Protein AF-A0A9P5NF38-F1 (afdb_monomer)

Solvent-accessible surface area (backbone atoms only — not comparable to full-atom values): 7018 Å² total; per-residue (Å²): 135,82,82,83,76,76,82,77,78,81,75,83,71,75,85,85,84,78,58,80,65,42,51,43,27,39,38,47,48,78,41,92,97,75,44,80,45,61,32,31,30,34,29,42,62,97,55,54,60,62,72,36,47,80,42,46,68,84,76,67,73,61,93,63,58,60,80,44,48,52,56,36,56,52,49,34,51,75,73,70,48,54,79,85,73,54,81,38,71,48,68,38,71,64,30,43,74,46,65,56,84,59,87,79,65,68,84,78,79,121

Mean predicted aligned error: 8.95 Å

Secondary structure (DSSP, 8-state):
------------PPPPP--EEEEEEEEEEEETTTEEEEEEEEEETTS-GGG-EEEEGGGTT-S-THHHHHHHHHHHHHTT--TTT--SEEE-HHHHHTT--STT-GGG--

Organism: Gymnopilus junonius (NCBI:txid109634)

Sequence (110 aa):
MPPSKKKSQVVEEPPEMFVVEAFVGRYKKFVGGQGLTEEYLVKWHGYDYNEATWEPLESMGLVDPGTLLEPFESEAKAQGINLKDAKELILFKEAVDAGWRGYRDFSKRG

InterPro domains:
  IPR000953 Chromo/chromo shadow domain [PS50013] (18-84)
  IPR016197 Chromo-like domain superfamily [SSF54160] (5-61)
  IPR023779 Chromo domain, conserved sit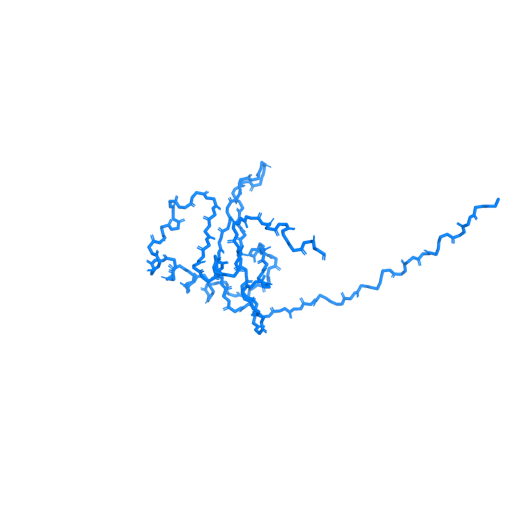e [PS00598] (40-60)
  IPR023780 Chromo domain [PF00385] (29-59)
  IPR051219 Heterochromatin-associated chromo domain-containing protein [PTHR22812] (3-79)

pLDDT: mean 82.3, std 16.41, range [31.88, 96.31]

Nearest PDB structures (foldseek):
  2h1e-assembly1_A  TM=7.883E-01  e=1.999E-02  Saccharomyces cerevisiae
  3mwy-assembly1_W  TM=7.419E-01  e=3.115E-02  Saccharomyces cerevisiae
  6guu-assembly2_B  TM=6.427E-01  e=5.868E-02  Homo sapiens
  9gd3-assembly1_W  TM=4.380E-01  e=1.457E-02  Saccharomyces cerevisiae S288C
  6guu-assembly1_A  TM=5.055E-01  e=8.582E-02  Homo sapiens

Radius of gyration: 17.77 Å; Cα contacts (8 Å, |Δi|>4): 132; chains: 1; bounding box: 58×42×34 Å

Structure (mmCIF, N/CA/C/O backbone):
data_AF-A0A9P5NF38-F1
#
_entry.id   AF-A0A9P5NF38-F1
#
loop_
_atom_site.group_PDB
_atom_site.id
_atom_site.type_symbol
_atom_site.label_atom_id
_atom_site.label_alt_id
_atom_site.label_comp_id
_atom_site.label_asym_id
_atom_site.label_entity_id
_atom_site.label_seq_id
_atom_site.pdbx_PDB_ins_code
_atom_site.Cartn_x
_atom_site.Cartn_y
_atom_site.Cartn_z
_atom_site.occupancy
_atom_site.B_iso_or_equiv
_atom_site.auth_seq_id
_atom_site.auth_comp_id
_atom_site.auth_asym_id
_atom_site.auth_atom_id
_atom_site.pdbx_PDB_model_num
ATOM 1 N N . MET A 1 1 ? 41.777 -31.158 12.455 1.00 39.34 1 MET A N 1
ATOM 2 C CA . MET A 1 1 ? 41.597 -30.597 11.100 1.00 39.34 1 MET A CA 1
ATOM 3 C C . MET A 1 1 ? 40.193 -30.023 11.004 1.00 39.34 1 MET A C 1
ATOM 5 O O . MET A 1 1 ? 39.254 -30.807 11.049 1.00 39.34 1 MET A O 1
ATOM 9 N N . PRO A 1 2 ? 40.013 -28.697 10.963 1.00 40.88 2 PRO A N 1
ATOM 10 C CA . PRO A 1 2 ? 38.709 -28.119 10.676 1.00 40.88 2 PRO A CA 1
ATOM 11 C C . PRO A 1 2 ? 38.475 -28.097 9.152 1.00 40.88 2 PRO A C 1
ATOM 13 O O . PRO A 1 2 ? 39.407 -27.796 8.403 1.00 40.88 2 PRO A O 1
ATOM 16 N N . PRO A 1 3 ? 37.267 -28.424 8.667 1.00 44.41 3 PRO A N 1
ATOM 17 C CA . PRO A 1 3 ? 36.949 -28.357 7.249 1.00 44.41 3 PRO A CA 1
ATOM 18 C C . PRO A 1 3 ? 36.804 -26.898 6.798 1.00 44.41 3 PRO A C 1
ATOM 20 O O . PRO A 1 3 ? 36.044 -26.121 7.381 1.00 44.41 3 PRO A O 1
ATOM 23 N N . SER A 1 4 ? 37.523 -26.540 5.733 1.00 46.50 4 SER A N 1
ATOM 24 C CA . SER A 1 4 ? 37.407 -25.262 5.029 1.00 46.50 4 SER A CA 1
ATOM 25 C C . SER A 1 4 ? 35.988 -25.070 4.491 1.00 46.50 4 SER A C 1
ATOM 27 O O . SER A 1 4 ? 35.612 -25.653 3.473 1.00 46.50 4 SER A O 1
ATOM 29 N N . LYS A 1 5 ? 35.196 -24.217 5.147 1.00 53.31 5 LYS A N 1
ATOM 30 C CA . LYS A 1 5 ? 33.995 -23.646 4.532 1.00 53.31 5 LYS A CA 1
ATOM 31 C C . LYS A 1 5 ? 34.445 -22.623 3.492 1.00 53.31 5 LYS A C 1
ATOM 33 O O . LYS A 1 5 ? 35.065 -21.614 3.818 1.00 53.31 5 LYS A O 1
ATOM 38 N N . LYS A 1 6 ? 34.172 -22.953 2.229 1.00 49.03 6 LYS A N 1
ATOM 39 C CA . LYS A 1 6 ? 34.351 -22.097 1.056 1.00 49.03 6 LYS A CA 1
ATOM 40 C C . LYS A 1 6 ? 33.720 -20.729 1.337 1.00 49.03 6 LYS A C 1
ATOM 42 O O . LYS A 1 6 ? 32.567 -20.665 1.754 1.00 49.03 6 LYS A O 1
ATOM 47 N N . LYS A 1 7 ? 34.484 -19.655 1.118 1.00 47.09 7 LYS A N 1
ATOM 48 C CA . LYS A 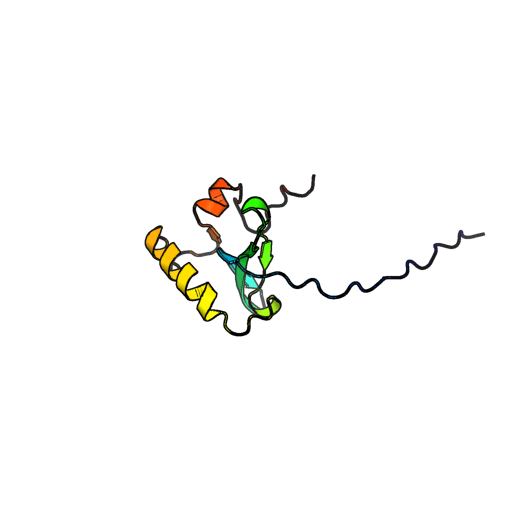1 7 ? 33.959 -18.290 1.021 1.00 47.09 7 LYS A CA 1
ATOM 49 C C . LYS A 1 7 ? 32.943 -18.279 -0.120 1.00 47.09 7 LYS A C 1
ATOM 51 O O . LYS A 1 7 ? 33.344 -18.355 -1.278 1.00 47.09 7 LYS A O 1
ATOM 56 N N . SER A 1 8 ? 31.656 -18.247 0.209 1.00 53.59 8 SER A N 1
ATOM 57 C CA . SER A 1 8 ? 30.603 -17.949 -0.756 1.00 53.59 8 SER A CA 1
ATOM 58 C C . SER A 1 8 ? 30.868 -16.545 -1.292 1.00 53.59 8 SER A C 1
ATOM 60 O O . SER A 1 8 ? 30.820 -15.574 -0.539 1.00 53.59 8 SER A O 1
ATOM 62 N N . GLN A 1 9 ? 31.244 -16.455 -2.565 1.00 52.06 9 GLN A N 1
ATOM 63 C CA . GLN A 1 9 ? 31.246 -15.196 -3.296 1.00 52.06 9 GLN A CA 1
ATOM 64 C C . GLN A 1 9 ? 29.799 -14.713 -3.345 1.00 52.06 9 GLN A C 1
ATOM 66 O O . GLN A 1 9 ? 28.954 -15.355 -3.962 1.00 52.06 9 GLN A O 1
ATOM 71 N N . VAL A 1 10 ? 29.512 -13.623 -2.639 1.00 59.44 10 VAL A N 1
ATOM 72 C CA . VAL A 1 10 ? 28.287 -12.852 -2.832 1.00 59.44 10 VAL A CA 1
ATOM 73 C C . VAL A 1 10 ? 28.453 -12.190 -4.196 1.00 59.44 10 VAL A C 1
ATOM 75 O O . VAL A 1 10 ? 29.218 -11.238 -4.330 1.00 59.44 10 VAL A O 1
ATOM 78 N N . VAL A 1 11 ? 27.858 -12.784 -5.229 1.00 64.94 11 VAL A N 1
ATOM 79 C CA . VAL A 1 11 ? 27.700 -12.124 -6.524 1.00 64.94 11 VAL A CA 1
ATOM 80 C C . VAL A 1 11 ? 26.605 -11.092 -6.297 1.00 64.94 11 VAL A C 1
ATOM 82 O O . VAL A 1 11 ? 25.458 -11.450 -6.053 1.00 64.94 11 VAL A O 1
ATOM 85 N N . GLU A 1 12 ? 26.996 -9.823 -6.232 1.00 60.41 12 GLU A N 1
ATOM 86 C CA . GLU A 1 12 ? 26.077 -8.695 -6.116 1.00 60.41 12 GLU A CA 1
ATOM 87 C C . GLU A 1 12 ? 25.391 -8.544 -7.478 1.00 60.41 12 GLU A C 1
ATOM 89 O O . GLU A 1 12 ? 25.934 -7.945 -8.408 1.00 60.41 12 GLU A O 1
ATOM 94 N N . GLU A 1 13 ? 24.259 -9.228 -7.643 1.00 66.06 13 GLU A N 1
ATOM 95 C CA . GLU A 1 13 ? 23.418 -9.072 -8.824 1.00 66.06 13 GLU A CA 1
ATOM 96 C C . GLU A 1 13 ? 22.890 -7.630 -8.868 1.00 66.06 13 GLU A C 1
ATOM 98 O O . GLU A 1 13 ? 22.592 -7.048 -7.819 1.00 66.06 13 GLU A O 1
ATOM 103 N N . PRO A 1 14 ? 22.840 -7.010 -10.060 1.00 68.69 14 PRO A N 1
ATOM 104 C CA . PRO A 1 14 ? 22.378 -5.637 -10.193 1.00 68.69 14 PRO A CA 1
ATO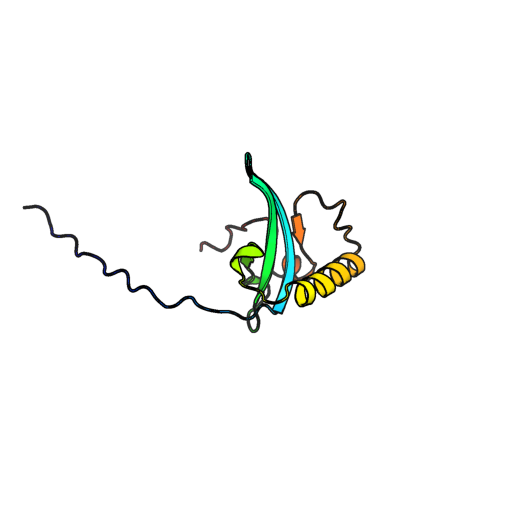M 105 C C . PRO A 1 14 ? 20.946 -5.508 -9.652 1.00 68.69 14 PRO A C 1
ATOM 107 O O . PRO A 1 14 ? 20.169 -6.455 -9.775 1.00 68.69 14 PRO A O 1
ATOM 110 N N . PRO A 1 15 ? 20.576 -4.349 -9.079 1.00 68.31 15 PRO A N 1
ATOM 111 C CA . PRO A 1 15 ? 19.234 -4.148 -8.551 1.00 68.31 15 PRO A CA 1
ATOM 112 C C . PRO A 1 15 ? 18.202 -4.367 -9.662 1.00 68.31 15 PRO A C 1
ATOM 114 O O . PRO A 1 15 ? 18.214 -3.670 -10.680 1.00 68.31 15 PRO A O 1
ATOM 117 N N . GLU A 1 16 ? 17.327 -5.353 -9.470 1.00 73.88 16 GLU A N 1
ATOM 118 C CA . GLU A 1 16 ? 16.232 -5.628 -10.392 1.00 73.88 16 GLU A CA 1
ATOM 119 C C . GLU A 1 16 ? 15.218 -4.484 -10.315 1.00 73.88 16 GLU A C 1
ATOM 121 O O . GLU A 1 16 ? 14.638 -4.198 -9.267 1.00 73.88 16 GLU A O 1
ATOM 126 N N . MET A 1 17 ? 15.036 -3.786 -11.435 1.00 78.12 17 MET A N 1
ATOM 127 C CA . MET A 1 17 ? 14.052 -2.717 -11.558 1.00 78.12 17 MET A CA 1
ATOM 128 C C . MET A 1 17 ? 12.783 -3.283 -12.186 1.00 78.12 17 MET A C 1
ATOM 130 O O . MET A 1 17 ? 12.814 -3.792 -13.307 1.00 78.12 17 MET A O 1
ATOM 134 N N . PHE A 1 18 ? 11.665 -3.142 -11.482 1.00 85.31 18 PHE A N 1
ATOM 135 C CA . PHE A 1 18 ? 10.345 -3.542 -11.958 1.00 85.31 18 PHE A CA 1
ATOM 136 C C . PHE A 1 18 ? 9.461 -2.317 -12.178 1.00 85.31 18 PHE A C 1
ATOM 138 O O . PHE A 1 18 ? 9.602 -1.295 -11.506 1.00 85.31 18 PHE A O 1
ATOM 145 N N . VAL A 1 19 ? 8.528 -2.422 -13.123 1.00 89.69 19 VAL A N 1
ATOM 146 C CA . VAL A 1 19 ? 7.540 -1.370 -13.375 1.00 89.69 19 VAL A CA 1
ATOM 147 C C . VAL A 1 19 ? 6.356 -1.576 -12.437 1.00 89.69 19 VAL A C 1
ATOM 149 O O . VAL A 1 19 ? 5.730 -2.639 -12.431 1.00 89.69 19 VAL A O 1
ATOM 152 N N . VAL A 1 20 ? 6.045 -0.545 -11.656 1.00 93.56 20 VAL A N 1
ATOM 153 C CA . VAL A 1 20 ? 4.829 -0.503 -10.844 1.00 93.56 20 VAL A CA 1
ATOM 154 C C . VAL A 1 20 ? 3.634 -0.262 -11.763 1.00 93.56 20 VAL A C 1
ATOM 156 O O . VAL A 1 20 ? 3.614 0.711 -12.512 1.00 93.56 20 VAL A O 1
ATOM 159 N N . GLU A 1 21 ? 2.643 -1.148 -11.707 1.00 94.38 21 GLU A N 1
ATOM 160 C CA . GLU A 1 21 ? 1.398 -1.016 -12.468 1.00 94.38 21 GLU A CA 1
ATOM 161 C C . GLU A 1 21 ? 0.337 -0.257 -11.668 1.00 94.38 21 GLU A C 1
ATOM 163 O O . GLU A 1 21 ? -0.289 0.660 -12.191 1.00 94.38 21 GLU A O 1
ATOM 168 N N . ALA A 1 22 ? 0.141 -0.624 -10.399 1.00 95.56 22 ALA A N 1
ATOM 169 C CA . ALA A 1 22 ? -0.829 0.022 -9.520 1.00 95.56 22 ALA A CA 1
ATOM 170 C C . ALA A 1 22 ? -0.522 -0.244 -8.041 1.00 95.56 22 ALA A C 1
ATOM 172 O O . ALA A 1 22 ? 0.144 -1.219 -7.690 1.00 95.56 22 ALA A O 1
ATOM 173 N N . PHE A 1 23 ? -1.092 0.574 -7.158 1.00 96.31 23 PHE A N 1
ATOM 174 C CA . PHE A 1 23 ? -1.248 0.208 -5.753 1.00 96.31 23 PHE A CA 1
ATOM 175 C C . PHE A 1 23 ? -2.621 -0.423 -5.543 1.00 96.31 23 PHE A C 1
ATOM 177 O O . PHE A 1 23 ? -3.633 0.110 -5.988 1.00 96.31 23 PHE A O 1
ATOM 184 N N . VAL A 1 24 ? -2.654 -1.563 -4.859 1.00 95.94 24 VAL A N 1
ATOM 185 C CA . VAL A 1 24 ? -3.884 -2.336 -4.589 1.00 95.94 24 VAL A CA 1
ATOM 186 C C . VAL A 1 24 ? -4.140 -2.520 -3.093 1.00 95.94 24 VAL A C 1
ATOM 188 O O . VAL A 1 24 ? -5.046 -3.236 -2.668 1.00 95.94 24 VAL A O 1
ATOM 191 N N . GLY A 1 25 ? -3.328 -1.865 -2.270 1.00 94.81 25 GLY A N 1
ATOM 192 C CA . GLY A 1 25 ? -3.444 -1.873 -0.827 1.00 94.81 25 GLY A CA 1
ATOM 193 C C . GLY A 1 25 ? -2.498 -0.869 -0.189 1.00 94.81 25 GLY A C 1
ATOM 194 O O . GLY A 1 25 ? -1.537 -0.413 -0.808 1.00 94.81 25 GLY A O 1
ATOM 195 N N . ARG A 1 26 ? -2.779 -0.530 1.065 1.00 94.25 26 ARG A N 1
ATOM 196 C CA . ARG A 1 26 ? -1.937 0.336 1.890 1.00 94.25 26 ARG A CA 1
ATOM 197 C C . ARG A 1 26 ? -1.949 -0.168 3.319 1.00 94.25 26 ARG A C 1
ATOM 199 O O . ARG A 1 26 ? -3.010 -0.472 3.860 1.00 94.25 26 ARG A O 1
ATOM 206 N N . TYR A 1 27 ? -0.784 -0.205 3.934 1.00 92.12 27 TYR A N 1
ATOM 207 C CA . TYR A 1 27 ? -0.611 -0.549 5.328 1.00 92.12 27 TYR A CA 1
ATOM 208 C C . TYR A 1 27 ? 0.061 0.610 6.050 1.00 92.12 27 TYR A C 1
ATOM 210 O O . TYR A 1 27 ? 1.049 1.159 5.568 1.00 92.12 27 TYR A O 1
ATOM 218 N N . LYS A 1 28 ? -0.488 1.001 7.197 1.00 89.56 28 LYS A N 1
ATOM 219 C CA . LYS A 1 28 ? 0.085 2.023 8.068 1.00 89.56 28 LYS A CA 1
ATOM 220 C C . LYS A 1 28 ? 0.508 1.379 9.374 1.00 89.56 28 LYS A C 1
ATOM 222 O O . LYS A 1 28 ? -0.300 0.725 10.029 1.00 89.56 28 LYS A O 1
ATOM 227 N N . LYS A 1 29 ? 1.751 1.615 9.785 1.00 85.31 29 LYS A N 1
ATOM 228 C CA . LYS A 1 29 ? 2.265 1.173 11.087 1.00 85.31 29 LYS A CA 1
ATOM 229 C C . LYS A 1 29 ? 2.965 2.312 11.801 1.00 85.31 29 LYS A C 1
ATOM 231 O O . LYS A 1 29 ? 3.721 3.075 11.198 1.00 85.31 29 LYS A O 1
ATOM 236 N N . PHE A 1 30 ? 2.737 2.404 13.104 1.00 84.62 30 PHE A N 1
ATOM 237 C CA . PHE A 1 30 ? 3.513 3.290 13.956 1.00 84.62 30 PHE A CA 1
ATOM 238 C C . PHE A 1 30 ? 4.798 2.580 14.377 1.00 84.62 30 PHE A C 1
ATOM 240 O O . PHE A 1 30 ? 4.754 1.530 15.018 1.00 84.62 30 PHE A O 1
ATOM 247 N N . VAL A 1 31 ? 5.943 3.153 14.023 1.00 82.69 31 VAL A N 1
ATOM 248 C CA . VAL A 1 31 ? 7.256 2.653 14.422 1.00 82.69 31 VAL A CA 1
ATOM 249 C C . VAL A 1 31 ? 7.814 3.594 15.483 1.00 82.69 31 VAL A C 1
ATOM 251 O O . VAL A 1 31 ? 8.022 4.784 15.239 1.00 82.69 31 VAL A O 1
ATOM 254 N N . GLY A 1 32 ? 8.029 3.071 16.693 1.00 82.62 32 GLY A N 1
ATOM 255 C CA . GLY A 1 32 ? 8.538 3.853 17.820 1.00 82.62 32 GLY A CA 1
ATOM 256 C C . GLY A 1 32 ? 9.836 4.579 17.458 1.00 82.62 32 GLY A C 1
ATOM 257 O O . GLY A 1 32 ? 10.793 3.957 17.010 1.00 82.62 32 GLY A O 1
ATOM 258 N N . GLY A 1 33 ? 9.852 5.904 17.624 1.00 83.50 33 GLY A N 1
ATOM 259 C CA . GLY A 1 33 ? 10.995 6.758 17.278 1.00 83.50 33 GLY A CA 1
ATOM 260 C C . GLY A 1 33 ? 11.077 7.196 15.808 1.00 83.50 33 GLY A C 1
ATOM 261 O O . GLY A 1 33 ? 11.778 8.161 15.530 1.00 83.50 33 GLY A O 1
ATOM 262 N N . GLN A 1 34 ? 10.341 6.560 14.888 1.00 77.50 34 GLN A N 1
ATOM 263 C CA . GLN A 1 34 ? 10.280 6.943 13.464 1.00 77.50 34 GLN A CA 1
ATOM 264 C C . GLN A 1 34 ? 8.919 7.533 13.057 1.00 77.50 34 GLN A C 1
ATOM 266 O O . GLN A 1 34 ? 8.819 8.186 12.024 1.00 77.50 34 GLN A O 1
ATOM 271 N N . GLY A 1 35 ? 7.884 7.356 13.882 1.00 85.00 35 GLY A N 1
ATOM 272 C CA . GLY A 1 35 ? 6.547 7.891 13.635 1.00 85.00 35 GLY A CA 1
ATOM 273 C C . GLY A 1 35 ? 5.672 6.951 12.806 1.00 85.00 35 GLY A C 1
ATOM 274 O O . GLY A 1 35 ? 5.840 5.732 12.829 1.00 85.00 35 GLY A O 1
ATOM 275 N N . LEU A 1 36 ? 4.679 7.519 12.120 1.00 86.12 36 LEU A N 1
ATOM 276 C CA . LEU A 1 36 ? 3.792 6.775 11.229 1.00 86.12 36 LEU A CA 1
ATOM 277 C C . LEU A 1 36 ? 4.526 6.472 9.918 1.00 86.12 36 LEU A C 1
ATOM 279 O O . LEU A 1 36 ? 4.992 7.389 9.253 1.00 86.12 36 LEU A O 1
ATOM 283 N N . THR A 1 37 ? 4.596 5.198 9.553 1.00 86.31 37 THR A N 1
ATOM 284 C CA . THR A 1 37 ? 5.169 4.728 8.284 1.00 86.31 37 THR A CA 1
ATOM 285 C C . THR A 1 37 ? 4.080 4.081 7.439 1.00 86.31 37 THR A C 1
ATOM 287 O O . THR A 1 37 ? 3.137 3.497 7.988 1.00 86.31 37 THR A O 1
ATOM 290 N N . GLU A 1 38 ? 4.203 4.198 6.120 1.00 89.62 38 GLU A N 1
ATOM 291 C CA . GLU A 1 38 ? 3.233 3.674 5.161 1.00 89.62 38 GLU A CA 1
ATOM 292 C C . GLU A 1 38 ? 3.930 2.769 4.142 1.00 89.62 38 GLU A C 1
ATOM 294 O O . GLU A 1 38 ? 4.990 3.097 3.618 1.00 89.62 38 GLU A O 1
ATOM 299 N N . GLU A 1 39 ? 3.320 1.626 3.859 1.00 92.69 39 GLU A N 1
ATOM 300 C CA . GLU A 1 39 ? 3.739 0.693 2.814 1.00 92.69 39 GLU A CA 1
ATOM 301 C C . GLU A 1 39 ? 2.556 0.454 1.876 1.00 92.69 39 GLU A C 1
ATOM 303 O O . GLU A 1 39 ? 1.396 0.465 2.302 1.00 92.69 39 GLU A O 1
ATOM 308 N N . TYR A 1 40 ? 2.841 0.227 0.600 1.00 93.88 40 TYR A N 1
ATOM 309 C CA . TYR A 1 40 ? 1.838 0.002 -0.436 1.00 93.88 40 TYR A CA 1
ATOM 310 C C . TYR A 1 40 ? 1.958 -1.419 -0.971 1.00 93.88 40 TYR A C 1
ATOM 312 O O . TYR A 1 40 ? 3.061 -1.928 -1.148 1.00 93.88 40 TYR A O 1
ATOM 320 N N . LEU A 1 41 ? 0.818 -2.067 -1.215 1.00 95.19 41 LEU A N 1
ATOM 321 C CA . LEU A 1 41 ? 0.787 -3.356 -1.898 1.00 95.19 41 LEU A CA 1
ATOM 322 C C . LEU A 1 41 ? 0.869 -3.082 -3.399 1.00 95.19 41 LEU A C 1
ATOM 324 O O . LEU A 1 41 ? -0.080 -2.569 -3.997 1.00 95.19 41 LEU A O 1
ATOM 328 N N . VAL A 1 42 ? 2.027 -3.375 -3.975 1.00 94.94 42 VAL A N 1
ATOM 329 C CA . VAL A 1 42 ? 2.400 -3.051 -5.348 1.00 94.94 42 VAL A CA 1
ATOM 330 C C . VAL A 1 42 ? 1.954 -4.161 -6.276 1.00 94.94 42 VAL A C 1
ATOM 332 O O . VAL A 1 42 ? 2.446 -5.283 -6.194 1.00 94.94 42 VAL A O 1
ATOM 335 N N . LYS A 1 43 ? 1.052 -3.840 -7.199 1.00 95.50 43 LYS A N 1
ATOM 336 C CA . LYS A 1 43 ? 0.802 -4.663 -8.374 1.00 95.50 43 LYS A CA 1
ATOM 337 C C . LYS A 1 43 ? 1.919 -4.394 -9.381 1.00 95.50 43 LYS A C 1
ATOM 339 O O . LYS A 1 43 ? 2.060 -3.274 -9.874 1.00 95.50 43 LYS A O 1
ATOM 344 N N . TRP A 1 44 ? 2.709 -5.420 -9.674 1.00 94.88 44 TRP A N 1
ATOM 345 C CA . TRP A 1 44 ? 3.794 -5.351 -10.649 1.00 94.88 44 TRP A CA 1
ATOM 346 C C . TRP A 1 44 ? 3.266 -5.526 -12.071 1.00 94.88 44 TRP A C 1
ATOM 348 O O . TRP A 1 44 ? 2.341 -6.314 -12.313 1.00 94.88 44 TRP A O 1
ATOM 358 N N . HIS A 1 45 ? 3.855 -4.795 -13.015 1.00 93.00 45 HIS A N 1
ATOM 359 C CA . HIS A 1 45 ? 3.484 -4.896 -14.419 1.00 93.00 45 HIS A CA 1
ATOM 360 C C . HIS A 1 45 ? 3.840 -6.272 -14.984 1.00 93.00 45 HIS A C 1
ATOM 362 O O . HIS A 1 45 ? 4.987 -6.704 -14.891 1.00 93.00 45 HIS A O 1
ATOM 368 N N . GLY A 1 46 ? 2.857 -6.946 -15.583 1.00 93.19 46 GLY A N 1
ATOM 369 C CA . GLY A 1 46 ? 3.039 -8.270 -16.190 1.00 93.19 46 GLY A CA 1
ATOM 370 C C . GLY A 1 46 ? 2.993 -9.460 -15.222 1.00 93.19 46 GLY A C 1
ATOM 371 O O . GLY A 1 46 ? 3.138 -10.589 -15.677 1.00 93.19 46 GLY A O 1
ATOM 372 N N . TYR A 1 4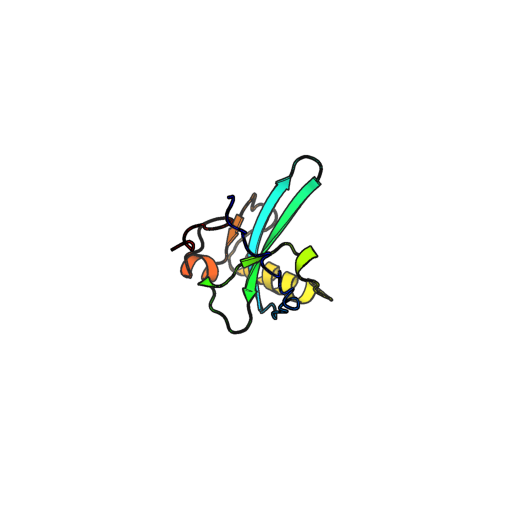7 ? 2.751 -9.221 -13.930 1.00 92.94 47 TYR A N 1
ATOM 373 C CA . TYR A 1 47 ? 2.592 -10.258 -12.901 1.00 92.94 47 TYR A CA 1
ATOM 374 C C . TYR A 1 47 ? 1.151 -10.318 -12.403 1.00 92.94 47 TYR A C 1
ATOM 376 O O . TYR A 1 47 ? 0.394 -9.366 -12.591 1.00 92.94 47 TYR A O 1
ATOM 384 N N . ASP A 1 48 ? 0.746 -11.398 -11.749 1.00 94.44 48 ASP A N 1
ATOM 385 C CA . ASP A 1 48 ? -0.602 -11.505 -11.186 1.00 94.44 48 ASP A CA 1
ATOM 386 C C . ASP A 1 48 ? -0.741 -10.733 -9.859 1.00 94.44 48 ASP A C 1
ATOM 388 O O . ASP A 1 48 ? 0.227 -10.387 -9.183 1.00 94.44 48 ASP A O 1
ATOM 392 N N . TYR A 1 49 ? -1.978 -10.452 -9.433 1.00 93.50 49 TYR A N 1
ATOM 393 C CA . TYR A 1 49 ? -2.235 -9.775 -8.148 1.00 93.50 49 TYR A CA 1
ATOM 394 C C . TYR A 1 49 ? -1.746 -10.572 -6.937 1.00 93.50 49 TYR A C 1
ATOM 396 O O . TYR A 1 49 ? -1.462 -9.993 -5.888 1.00 93.50 49 TYR A O 1
ATOM 404 N N . ASN A 1 50 ? -1.638 -11.896 -7.056 1.00 91.25 50 ASN A N 1
ATOM 405 C CA . ASN A 1 50 ? -1.070 -12.713 -5.993 1.00 91.25 50 ASN A CA 1
ATOM 406 C C . ASN A 1 50 ? 0.437 -12.433 -5.843 1.00 91.25 50 ASN A C 1
ATOM 408 O O . ASN A 1 50 ? 0.940 -12.524 -4.733 1.00 91.25 50 ASN A O 1
ATOM 412 N N . GLU A 1 51 ? 1.160 -12.060 -6.898 1.00 91.94 51 GLU A N 1
ATOM 413 C CA . GLU A 1 51 ? 2.597 -11.737 -6.913 1.00 91.94 51 GLU A CA 1
ATOM 414 C C . GLU A 1 51 ? 2.921 -10.319 -6.435 1.00 91.94 51 GLU A C 1
ATOM 416 O O . GLU A 1 51 ? 4.089 -9.946 -6.377 1.00 91.94 51 GLU A O 1
ATOM 421 N N . ALA A 1 52 ? 1.910 -9.541 -6.044 1.00 93.69 52 ALA A N 1
ATOM 422 C CA . ALA A 1 52 ? 2.117 -8.234 -5.442 1.00 93.69 52 ALA A CA 1
ATOM 423 C C . ALA A 1 52 ? 3.028 -8.298 -4.199 1.00 93.69 52 ALA A C 1
ATOM 425 O O . ALA A 1 52 ? 3.099 -9.311 -3.501 1.00 93.69 52 ALA A O 1
ATOM 426 N N . THR A 1 53 ? 3.719 -7.207 -3.881 1.00 92.56 53 THR A N 1
ATOM 427 C CA . THR A 1 53 ? 4.549 -7.129 -2.666 1.00 92.56 53 THR A CA 1
ATOM 428 C C . THR A 1 53 ? 4.303 -5.836 -1.906 1.00 92.56 53 THR A C 1
ATOM 430 O O . THR A 1 53 ? 3.848 -4.840 -2.461 1.00 92.56 53 THR A O 1
ATOM 433 N N . TRP A 1 54 ? 4.536 -5.871 -0.594 1.00 93.12 54 TRP A N 1
ATOM 434 C CA . TRP A 1 54 ? 4.450 -4.685 0.252 1.00 93.12 54 TRP A CA 1
ATOM 435 C C . TRP A 1 54 ? 5.763 -3.914 0.174 1.00 93.12 54 TRP A C 1
ATOM 437 O O . TRP A 1 54 ? 6.755 -4.367 0.742 1.00 93.12 54 TRP A O 1
ATOM 447 N N . GLU A 1 55 ? 5.745 -2.748 -0.463 1.00 91.38 55 GLU A N 1
ATOM 448 C CA . GLU A 1 55 ? 6.922 -1.899 -0.638 1.00 91.38 55 GLU A CA 1
ATOM 449 C C . GLU A 1 55 ? 6.718 -0.536 0.047 1.00 91.38 55 GLU A C 1
ATOM 451 O O . GLU A 1 55 ? 5.635 0.058 -0.051 1.00 91.38 55 GLU A O 1
ATOM 456 N N . PRO A 1 56 ? 7.731 -0.000 0.746 1.00 90.62 56 PRO A N 1
ATOM 457 C CA . PRO A 1 56 ? 7.704 1.380 1.212 1.00 90.62 56 PRO A CA 1
ATOM 458 C C . PRO A 1 56 ? 7.885 2.324 0.020 1.00 90.62 56 PRO A C 1
ATOM 460 O O . PRO A 1 56 ? 8.697 2.065 -0.873 1.00 90.62 56 PRO A O 1
ATOM 463 N N . LEU A 1 57 ? 7.140 3.432 0.005 1.00 87.88 57 LEU A N 1
ATOM 464 C CA . LEU A 1 57 ? 7.139 4.375 -1.119 1.00 87.88 57 LEU A CA 1
ATOM 465 C C . LEU A 1 57 ? 8.551 4.915 -1.406 1.00 87.88 57 LEU A C 1
ATOM 467 O O . LEU A 1 57 ? 8.932 5.100 -2.560 1.00 87.88 57 LEU A O 1
ATOM 471 N N . GLU A 1 58 ? 9.350 5.095 -0.355 1.00 85.75 58 GLU A N 1
ATOM 472 C CA . GLU A 1 58 ? 10.725 5.588 -0.421 1.00 85.75 58 GLU A CA 1
ATOM 473 C C . GLU A 1 58 ? 11.693 4.600 -1.090 1.00 85.75 58 GLU A C 1
ATOM 475 O O . GLU A 1 58 ? 12.701 5.029 -1.648 1.00 85.75 58 GLU A O 1
ATOM 480 N N . SER A 1 59 ? 11.408 3.291 -1.065 1.00 83.94 59 SER A N 1
ATOM 481 C CA . SER A 1 59 ? 12.276 2.270 -1.676 1.00 83.94 59 SER A CA 1
ATOM 482 C C . SER A 1 59 ? 12.004 2.054 -3.163 1.00 83.94 59 SER A C 1
ATOM 484 O O . SER A 1 59 ? 12.829 1.449 -3.842 1.00 83.94 59 SER A O 1
ATOM 486 N N . MET A 1 60 ? 10.871 2.530 -3.688 1.00 84.06 60 MET A N 1
ATOM 487 C CA . MET A 1 60 ? 10.476 2.276 -5.080 1.00 84.06 60 MET A CA 1
ATOM 488 C C . MET A 1 60 ? 11.184 3.184 -6.096 1.00 84.06 60 MET A C 1
ATOM 490 O O . MET A 1 60 ? 11.069 2.957 -7.296 1.00 84.06 60 MET A O 1
ATOM 494 N N . GLY A 1 61 ? 11.883 4.234 -5.649 1.00 85.38 61 GLY A N 1
ATOM 495 C CA . GLY A 1 61 ? 12.605 5.147 -6.545 1.00 85.38 61 GLY A CA 1
ATOM 496 C C . GLY A 1 61 ? 11.712 5.861 -7.572 1.00 85.38 61 GLY A C 1
ATOM 497 O O . GLY A 1 61 ? 12.183 6.222 -8.649 1.00 85.38 61 GLY A O 1
ATOM 498 N N . LEU A 1 62 ? 10.422 6.039 -7.263 1.00 85.62 62 LEU A N 1
ATOM 499 C CA . LEU A 1 62 ? 9.449 6.653 -8.167 1.00 85.62 62 LEU A CA 1
ATOM 500 C C . LEU A 1 62 ? 9.781 8.131 -8.393 1.00 85.62 62 LEU A C 1
ATOM 502 O O . LEU A 1 62 ? 9.911 8.897 -7.440 1.00 85.62 62 LEU A O 1
ATOM 506 N N . VAL A 1 63 ? 9.869 8.534 -9.664 1.00 87.19 63 VAL A N 1
ATOM 507 C CA . VAL A 1 63 ? 10.107 9.936 -10.052 1.00 87.19 63 VAL A CA 1
ATOM 508 C C . VAL A 1 63 ? 8.913 10.815 -9.682 1.00 87.19 63 VAL A C 1
ATOM 510 O O . VAL A 1 63 ? 9.093 11.920 -9.179 1.00 87.19 63 VAL A O 1
ATOM 513 N N . ASP A 1 64 ? 7.702 10.310 -9.917 1.00 88.69 64 ASP A N 1
ATOM 514 C CA . ASP A 1 64 ? 6.455 10.980 -9.565 1.00 88.69 64 ASP A CA 1
ATOM 515 C C . ASP A 1 64 ? 5.442 9.962 -9.014 1.00 88.69 64 ASP A C 1
ATOM 517 O O . ASP A 1 64 ? 4.707 9.328 -9.783 1.00 88.69 64 ASP A O 1
ATOM 521 N N . PRO A 1 65 ? 5.389 9.773 -7.683 1.00 88.69 65 PRO A N 1
ATOM 522 C CA . PRO A 1 65 ? 4.439 8.855 -7.068 1.00 88.69 65 PRO A CA 1
ATOM 523 C C . PRO A 1 65 ? 2.981 9.313 -7.223 1.00 88.69 65 PRO A C 1
ATOM 525 O O . PRO A 1 65 ? 2.083 8.485 -7.073 1.00 88.69 65 PRO A O 1
ATOM 528 N N . GLY A 1 66 ? 2.716 10.586 -7.550 1.00 92.31 66 GLY A N 1
ATOM 529 C CA . GLY A 1 66 ? 1.360 11.114 -7.740 1.00 92.31 66 GLY A CA 1
ATOM 530 C C . GLY A 1 66 ? 0.586 10.360 -8.819 1.00 92.31 66 GLY A C 1
ATOM 531 O O . GLY A 1 66 ? -0.580 10.025 -8.624 1.00 92.31 66 GLY A O 1
ATOM 532 N N . THR A 1 67 ? 1.273 9.964 -9.892 1.00 92.31 67 THR A N 1
ATOM 533 C CA . THR A 1 67 ? 0.700 9.183 -11.004 1.00 92.31 67 THR A CA 1
ATOM 534 C C . THR A 1 67 ? 0.126 7.822 -10.593 1.00 92.31 67 THR A C 1
ATOM 536 O O . THR A 1 67 ? -0.757 7.305 -11.274 1.00 92.31 67 THR A O 1
ATOM 539 N N . LEU A 1 68 ? 0.588 7.252 -9.476 1.00 94.25 68 LEU A N 1
ATOM 540 C CA . LEU A 1 68 ? 0.114 5.978 -8.921 1.00 94.25 68 LEU A CA 1
ATOM 541 C C . LEU A 1 68 ? -0.797 6.179 -7.703 1.00 94.25 68 LEU A C 1
ATOM 543 O O . LEU A 1 68 ? -1.736 5.410 -7.490 1.00 94.25 68 LEU A O 1
ATOM 547 N N . LEU A 1 69 ? -0.545 7.228 -6.917 1.00 93.81 69 LEU A N 1
ATOM 548 C CA . LEU A 1 69 ? -1.352 7.575 -5.749 1.00 93.81 69 LEU A CA 1
ATOM 549 C C . LEU A 1 69 ? -2.733 8.110 -6.143 1.00 93.81 69 LEU A C 1
ATOM 551 O O . LEU A 1 69 ? -3.717 7.731 -5.517 1.00 93.81 69 LEU A O 1
ATOM 555 N N . GLU A 1 70 ? -2.846 8.935 -7.185 1.00 95.00 70 GLU A N 1
ATOM 556 C CA . GLU A 1 70 ? -4.138 9.480 -7.622 1.00 95.00 70 GLU A CA 1
ATOM 557 C C . GLU A 1 70 ? -5.135 8.383 -8.047 1.00 95.00 70 GLU A C 1
ATOM 559 O O . GLU A 1 70 ? -6.258 8.375 -7.523 1.00 95.00 70 GLU A O 1
ATOM 564 N N . PRO A 1 71 ? -4.766 7.409 -8.911 1.00 95.38 71 PRO A N 1
ATOM 565 C CA . PRO A 1 71 ? -5.637 6.275 -9.215 1.00 95.38 71 PRO A CA 1
ATOM 566 C C . PRO A 1 71 ? -5.983 5.446 -7.980 1.00 95.38 71 PRO A C 1
ATOM 568 O O . PRO A 1 71 ? -7.136 5.055 -7.818 1.00 95.38 71 PRO A O 1
ATOM 571 N N . PHE A 1 72 ? -5.021 5.225 -7.078 1.00 95.12 72 PHE A N 1
ATOM 572 C CA . PHE A 1 72 ? -5.262 4.507 -5.827 1.00 95.12 72 PHE A CA 1
ATOM 573 C C . PHE A 1 72 ? -6.309 5.215 -4.959 1.00 95.12 72 PHE A C 1
ATOM 575 O O . PHE A 1 72 ? -7.248 4.591 -4.469 1.00 95.12 72 PHE A O 1
ATOM 582 N N . GLU A 1 73 ? -6.207 6.531 -4.784 1.00 94.62 73 GLU A N 1
ATOM 583 C CA . GLU A 1 73 ? -7.199 7.291 -4.025 1.00 94.62 73 GLU A CA 1
ATOM 584 C C . GLU A 1 73 ? -8.575 7.301 -4.693 1.00 94.62 73 GLU A C 1
ATOM 586 O O . GLU A 1 73 ? -9.598 7.262 -4.002 1.00 94.62 73 GLU A O 1
ATOM 591 N N . SER A 1 74 ? -8.606 7.373 -6.023 1.00 95.25 74 SER A N 1
ATOM 592 C CA . SER A 1 74 ? -9.838 7.306 -6.809 1.00 95.25 74 SER A CA 1
ATOM 593 C C . SER A 1 74 ? -10.526 5.950 -6.644 1.00 95.25 74 SER A C 1
ATOM 595 O O . SER A 1 74 ? -11.717 5.898 -6.336 1.00 95.25 74 SER A O 1
ATOM 597 N N . GLU A 1 75 ? -9.772 4.860 -6.765 1.00 94.56 75 GLU A N 1
ATOM 598 C CA . GLU A 1 75 ? -10.278 3.494 -6.622 1.00 94.56 75 GLU A CA 1
ATOM 599 C C . GLU A 1 75 ? -10.737 3.212 -5.188 1.00 94.56 75 GLU A C 1
ATOM 601 O O . GLU A 1 75 ? -11.827 2.687 -4.971 1.00 94.56 75 GLU A O 1
ATOM 606 N N . ALA A 1 76 ? -9.985 3.669 -4.183 1.00 93.62 76 ALA A N 1
ATOM 607 C CA . ALA A 1 76 ? -10.405 3.565 -2.789 1.00 93.62 76 ALA A CA 1
ATOM 608 C C . ALA A 1 76 ? -11.776 4.224 -2.566 1.00 93.62 76 ALA A C 1
ATOM 610 O O . ALA A 1 76 ? -12.652 3.636 -1.932 1.00 93.62 76 ALA A O 1
ATOM 611 N N . LYS A 1 77 ? -12.002 5.416 -3.134 1.00 93.25 77 LYS A N 1
ATOM 612 C CA . LYS A 1 77 ? -13.306 6.096 -3.068 1.00 93.25 77 LYS A CA 1
ATOM 613 C C . LYS A 1 77 ? -14.389 5.322 -3.818 1.00 93.25 77 LYS A C 1
ATOM 615 O O . LYS A 1 77 ? -15.500 5.221 -3.301 1.00 93.25 77 LYS A O 1
ATOM 620 N N . ALA A 1 78 ? -14.078 4.764 -4.989 1.00 94.44 78 ALA A N 1
ATOM 621 C CA . ALA A 1 78 ? -15.010 3.949 -5.769 1.00 94.44 78 ALA A CA 1
ATOM 622 C C . ALA A 1 78 ? -15.460 2.693 -5.003 1.00 94.44 78 ALA A C 1
ATOM 624 O O . ALA A 1 78 ? -16.639 2.344 -5.028 1.00 94.44 78 ALA A O 1
ATOM 625 N N . GLN A 1 79 ? -14.554 2.079 -4.238 1.00 92.31 79 GLN A N 1
ATOM 626 C CA . GLN A 1 79 ? -14.843 0.939 -3.361 1.00 92.31 79 GLN A CA 1
ATOM 627 C C . GLN A 1 79 ? -15.449 1.348 -2.002 1.00 92.31 79 GLN A C 1
ATOM 629 O O . GLN A 1 79 ? -15.688 0.497 -1.146 1.00 92.31 79 GLN A O 1
ATOM 634 N N . GLY A 1 80 ? -15.718 2.640 -1.776 1.00 91.38 80 GLY A N 1
ATOM 635 C CA . GLY A 1 80 ? -16.300 3.150 -0.529 1.00 91.38 80 GLY A CA 1
ATOM 636 C C . GLY A 1 80 ? -15.337 3.153 0.666 1.00 91.38 80 GLY A C 1
ATOM 637 O O . GLY A 1 80 ? -15.771 3.245 1.814 1.00 91.38 80 GLY A O 1
ATOM 638 N N . ILE A 1 81 ? -14.030 3.056 0.421 1.00 90.38 81 ILE A N 1
ATOM 639 C CA . ILE A 1 81 ? -12.980 3.028 1.440 1.00 90.38 81 ILE A CA 1
ATOM 640 C C . ILE A 1 81 ? -12.569 4.464 1.784 1.00 90.38 81 ILE A C 1
ATOM 642 O O . ILE A 1 81 ? -11.981 5.181 0.972 1.00 90.38 81 ILE A O 1
ATOM 646 N N . ASN A 1 82 ? -12.805 4.886 3.029 1.00 88.25 82 ASN A N 1
ATOM 647 C CA . ASN A 1 82 ? -12.270 6.154 3.520 1.00 88.25 82 ASN A CA 1
ATOM 648 C C . ASN A 1 82 ? -10.818 5.987 3.992 1.00 88.25 82 ASN A C 1
ATOM 650 O O . ASN A 1 82 ? -10.547 5.509 5.094 1.00 88.25 82 ASN A O 1
ATOM 654 N N . LEU A 1 83 ? -9.874 6.461 3.177 1.00 87.00 83 LEU A N 1
ATOM 655 C CA . LEU A 1 83 ? -8.439 6.419 3.467 1.00 87.00 83 LEU A CA 1
ATOM 656 C C . LEU A 1 83 ? -8.022 7.160 4.753 1.00 87.00 83 LEU A C 1
ATOM 658 O O . LEU A 1 83 ? -6.918 6.912 5.240 1.00 87.00 83 LEU A O 1
ATOM 662 N N . LYS A 1 84 ? -8.839 8.071 5.296 1.00 83.62 84 LYS A N 1
ATOM 663 C CA . LYS A 1 84 ? -8.555 8.761 6.569 1.00 83.62 84 LYS A CA 1
ATOM 664 C C . LYS A 1 84 ? -9.005 7.959 7.790 1.00 83.62 84 LYS A C 1
ATOM 666 O O . LYS A 1 84 ? -8.368 8.054 8.834 1.00 83.62 84 LYS A O 1
ATOM 671 N N . ASP A 1 85 ? -10.055 7.156 7.636 1.00 79.31 85 ASP A N 1
ATOM 672 C CA . ASP A 1 85 ? -10.638 6.360 8.722 1.00 79.31 85 ASP A CA 1
ATOM 673 C C . ASP A 1 85 ? -10.092 4.926 8.760 1.00 79.31 85 ASP A C 1
ATOM 675 O O . ASP A 1 85 ? -10.206 4.245 9.778 1.00 79.31 85 ASP A O 1
ATOM 679 N N . ALA A 1 86 ? -9.482 4.456 7.668 1.00 73.50 86 ALA A N 1
ATOM 680 C CA . ALA A 1 86 ? -8.847 3.147 7.594 1.00 73.50 86 ALA A CA 1
ATOM 681 C C . ALA A 1 86 ? -7.579 3.120 8.462 1.00 73.50 86 ALA A C 1
ATOM 683 O O . ALA A 1 86 ? -6.526 3.631 8.072 1.00 73.50 86 ALA A O 1
ATOM 684 N N . LYS A 1 87 ? -7.698 2.553 9.668 1.00 69.69 87 LYS A N 1
ATOM 685 C CA . LYS A 1 87 ? -6.686 2.737 10.715 1.00 69.69 87 LYS A CA 1
ATOM 686 C C . LYS A 1 87 ? -5.378 1.987 10.492 1.00 69.69 87 LYS A C 1
ATOM 688 O O . LYS A 1 87 ? -4.373 2.436 11.027 1.00 69.69 87 LYS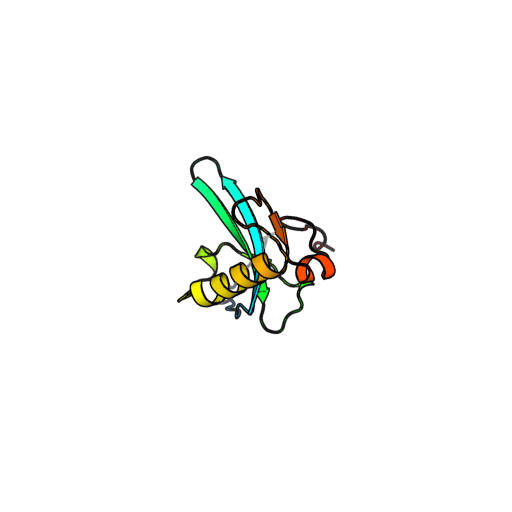 A O 1
ATOM 693 N N . GLU A 1 88 ? -5.353 0.902 9.720 1.00 82.81 88 GLU A N 1
ATOM 694 C CA . GLU A 1 88 ? -4.140 0.070 9.642 1.00 82.81 88 GLU A CA 1
ATOM 695 C C . GLU A 1 88 ? -3.939 -0.585 8.280 1.00 82.81 88 GLU A C 1
ATOM 697 O O . GLU A 1 88 ? -2.869 -0.441 7.703 1.00 82.81 88 GLU A O 1
ATOM 702 N N . LEU A 1 89 ? -4.954 -1.256 7.732 1.00 91.06 89 LEU A N 1
ATOM 703 C CA . LEU A 1 89 ? -4.835 -2.016 6.489 1.00 91.06 89 LEU A CA 1
ATOM 704 C C . LEU A 1 89 ? -5.970 -1.684 5.523 1.00 91.06 89 LEU A C 1
ATOM 706 O O . LEU A 1 89 ? -7.144 -1.709 5.886 1.00 91.06 89 LEU A O 1
ATOM 710 N N . ILE A 1 90 ? -5.596 -1.418 4.280 1.00 93.50 90 ILE A N 1
ATOM 711 C CA . ILE A 1 90 ? -6.477 -1.292 3.127 1.00 93.50 90 ILE A CA 1
ATOM 712 C C . ILE A 1 90 ? -6.041 -2.340 2.119 1.00 93.50 90 ILE A C 1
ATOM 714 O O . ILE A 1 90 ? -4.857 -2.430 1.793 1.00 93.50 90 ILE A O 1
ATOM 718 N N . LEU A 1 91 ? -7.006 -3.093 1.613 1.00 93.62 91 LEU A N 1
ATOM 719 C CA . LEU A 1 91 ? -6.849 -3.995 0.484 1.00 93.62 91 LEU A CA 1
ATOM 720 C C . LEU A 1 91 ? -8.030 -3.763 -0.447 1.00 93.62 91 LEU A C 1
ATOM 722 O O . LEU A 1 91 ? -9.172 -3.722 0.014 1.00 93.62 91 LEU A O 1
ATOM 726 N N . PHE A 1 92 ? -7.753 -3.604 -1.733 1.00 94.94 92 PHE A N 1
ATOM 727 C CA . PHE A 1 92 ? -8.796 -3.586 -2.747 1.00 94.94 92 PHE A CA 1
ATOM 728 C C . PHE A 1 92 ? -9.329 -4.985 -3.002 1.00 94.94 92 PHE A C 1
ATOM 730 O O . PHE A 1 92 ? -8.679 -5.990 -2.682 1.00 94.94 92 PHE A O 1
ATOM 737 N N . LYS A 1 93 ? -10.526 -5.044 -3.584 1.00 94.06 93 LYS A N 1
ATOM 738 C CA . LYS A 1 93 ? -11.210 -6.299 -3.897 1.00 94.06 93 LYS A CA 1
ATOM 739 C C . LYS A 1 93 ? -10.312 -7.271 -4.667 1.00 94.06 93 LYS A C 1
ATOM 741 O O . LYS A 1 93 ? -10.292 -8.446 -4.333 1.00 94.06 93 LYS A O 1
ATOM 746 N N . GLU A 1 94 ? -9.524 -6.796 -5.624 1.00 93.56 94 GLU A N 1
ATOM 747 C CA . GLU A 1 94 ? -8.609 -7.602 -6.441 1.00 93.56 94 GLU A CA 1
ATOM 748 C C . GLU A 1 94 ? -7.520 -8.267 -5.593 1.00 93.56 94 GLU A C 1
ATOM 750 O O . GLU A 1 94 ? -7.232 -9.451 -5.758 1.00 93.56 94 GLU A O 1
ATOM 755 N N . ALA A 1 95 ? -6.945 -7.532 -4.636 1.00 93.56 95 ALA A N 1
ATOM 756 C CA . ALA A 1 95 ? -5.967 -8.090 -3.709 1.00 93.56 95 ALA A CA 1
ATOM 757 C C . ALA A 1 95 ? -6.620 -9.136 -2.788 1.00 93.56 95 ALA A C 1
ATOM 759 O O . ALA A 1 95 ? -6.060 -10.208 -2.552 1.00 93.56 95 ALA A O 1
ATOM 760 N N . VAL A 1 96 ? -7.835 -8.873 -2.305 1.00 93.12 96 VAL A N 1
ATOM 761 C CA . VAL A 1 96 ? -8.591 -9.843 -1.499 1.00 93.12 96 VAL A CA 1
ATOM 762 C C . VAL A 1 96 ? -8.933 -11.094 -2.320 1.00 93.12 96 VAL A C 1
ATOM 764 O O . VAL A 1 96 ? -8.740 -12.217 -1.851 1.00 93.12 96 VAL A O 1
ATOM 767 N N . ASP A 1 97 ? -9.372 -10.953 -3.561 1.00 93.56 97 ASP A N 1
ATOM 768 C CA . ASP A 1 97 ? -9.681 -12.089 -4.431 1.00 93.56 97 ASP A CA 1
ATOM 769 C C . ASP A 1 97 ? -8.421 -12.911 -4.755 1.00 93.56 97 ASP A C 1
ATOM 771 O O . ASP A 1 97 ? -8.480 -14.138 -4.807 1.00 93.56 97 ASP A O 1
ATOM 775 N N . ALA A 1 98 ? -7.260 -12.258 -4.851 1.00 91.12 98 ALA A N 1
ATOM 776 C CA . ALA A 1 98 ? -5.955 -12.896 -5.036 1.00 91.12 98 ALA A CA 1
ATOM 777 C C . ALA A 1 98 ? -5.381 -13.567 -3.771 1.00 91.12 98 ALA A C 1
ATOM 779 O O . ALA A 1 98 ? -4.290 -14.136 -3.816 1.00 91.12 98 ALA A O 1
ATOM 780 N N . GLY A 1 99 ? -6.104 -13.520 -2.649 1.00 90.75 99 GLY A N 1
ATOM 781 C CA . GLY A 1 99 ? -5.745 -14.213 -1.409 1.00 90.75 99 GLY A CA 1
ATOM 782 C C . GLY A 1 99 ? -5.092 -13.341 -0.338 1.00 90.75 99 GLY A C 1
ATOM 783 O O . GLY A 1 99 ? -4.871 -13.831 0.766 1.00 90.75 99 GLY A O 1
ATOM 784 N N . TRP A 1 100 ? -4.864 -12.047 -0.578 1.00 91.56 100 TRP A N 1
ATOM 785 C CA . TRP A 1 100 ? -4.302 -11.159 0.442 1.00 91.56 100 TRP A CA 1
ATOM 786 C C . TRP A 1 100 ? -5.285 -10.955 1.594 1.00 91.56 100 TRP A C 1
ATOM 788 O O . TRP A 1 100 ? -6.442 -10.577 1.396 1.00 91.56 100 TRP A O 1
ATOM 798 N N . ARG A 1 101 ? -4.843 -11.219 2.825 1.00 88.50 101 ARG A N 1
ATOM 799 C CA . ARG A 1 101 ? -5.668 -11.057 4.040 1.00 88.50 101 ARG A CA 1
ATOM 800 C C . ARG A 1 101 ? -5.029 -10.170 5.10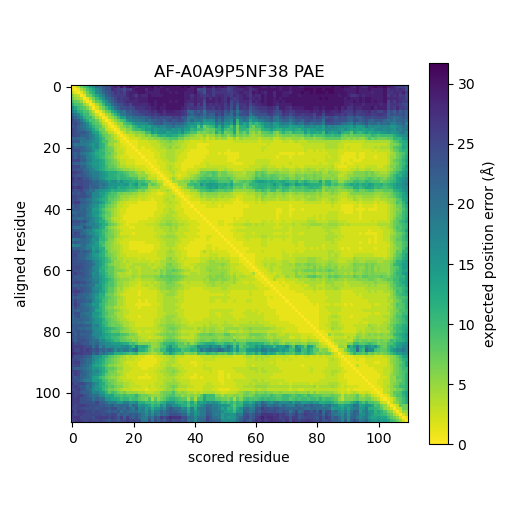8 1.00 88.50 101 ARG A C 1
ATOM 802 O O . ARG A 1 101 ? -5.693 -9.839 6.084 1.00 88.50 101 ARG A O 1
ATOM 809 N N . GLY A 1 102 ? -3.764 -9.784 4.944 1.00 84.88 102 GLY A N 1
ATOM 810 C CA . GLY A 1 102 ? -3.009 -9.082 5.977 1.00 84.88 102 GLY A CA 1
ATOM 811 C C . GLY A 1 102 ? -1.701 -8.470 5.484 1.00 84.88 102 GLY A C 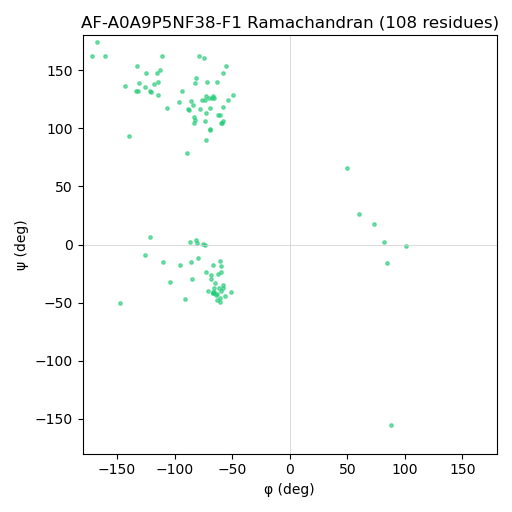1
ATOM 812 O O . GLY A 1 102 ? -1.278 -8.679 4.345 1.00 84.88 102 GLY A O 1
ATOM 813 N N . TYR A 1 103 ? -1.050 -7.725 6.379 1.00 73.12 103 TYR A N 1
ATOM 814 C CA . TYR A 1 103 ? 0.314 -7.245 6.178 1.00 73.12 103 TYR A CA 1
ATOM 815 C C . TYR A 1 103 ? 1.294 -8.418 6.258 1.00 73.12 103 TYR A C 1
ATOM 817 O O . TYR A 1 103 ? 1.282 -9.156 7.243 1.00 73.12 103 TYR A O 1
ATOM 825 N N . ARG A 1 104 ? 2.132 -8.578 5.223 1.00 67.38 104 ARG A N 1
ATOM 826 C CA . ARG A 1 104 ? 3.066 -9.709 5.068 1.00 67.38 104 ARG A CA 1
ATOM 827 C C . ARG A 1 104 ? 2.370 -11.052 5.272 1.00 67.38 104 ARG A C 1
ATOM 829 O O . ARG A 1 104 ? 2.658 -11.767 6.228 1.00 67.38 104 ARG A O 1
ATOM 836 N N . ASP A 1 105 ? 1.453 -11.386 4.369 1.00 60.16 105 ASP A N 1
ATOM 837 C CA . ASP A 1 105 ? 0.905 -12.735 4.345 1.00 60.16 105 A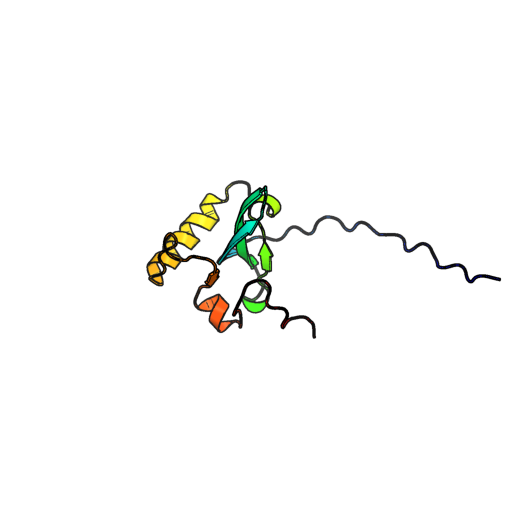SP A CA 1
ATOM 838 C C . ASP A 1 105 ? 2.048 -13.753 4.155 1.00 60.16 105 ASP A C 1
ATOM 840 O O . ASP A 1 105 ? 2.670 -13.853 3.097 1.00 60.16 105 ASP A O 1
ATOM 844 N N . PHE A 1 106 ? 2.379 -14.466 5.234 1.00 50.62 106 PHE A N 1
ATOM 845 C CA . PHE A 1 106 ? 3.442 -15.469 5.279 1.00 50.62 106 PHE A CA 1
ATOM 846 C C . PHE A 1 106 ? 3.049 -16.766 4.552 1.00 50.62 106 PHE A C 1
ATOM 848 O O . PHE A 1 106 ? 3.870 -17.683 4.478 1.00 50.62 106 PHE A O 1
ATOM 855 N N . SER A 1 107 ? 1.833 -16.846 3.995 1.00 49.16 107 SER A N 1
ATOM 856 C CA . SER A 1 107 ? 1.311 -18.009 3.266 1.00 49.16 107 SER A CA 1
ATOM 857 C C . SER A 1 107 ? 2.121 -18.391 2.019 1.00 49.16 107 SER A C 1
ATOM 859 O O . SER A 1 107 ? 1.989 -19.507 1.527 1.00 49.16 107 SER A O 1
ATOM 861 N N . LYS A 1 108 ? 3.015 -17.513 1.542 1.00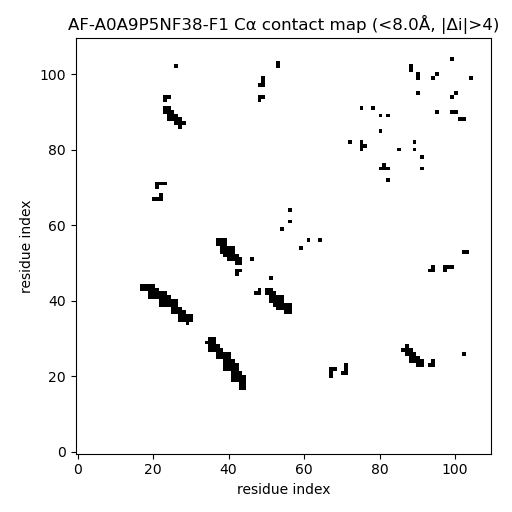 47.44 108 LYS A N 1
ATOM 862 C CA . LYS A 1 108 ? 3.904 -17.768 0.397 1.00 47.44 108 LYS A CA 1
ATOM 863 C C . LYS A 1 108 ? 5.233 -18.459 0.726 1.00 47.44 108 LYS A C 1
ATOM 865 O O . LYS A 1 108 ? 6.037 -18.665 -0.178 1.00 47.44 108 LYS A O 1
ATOM 870 N N . ARG A 1 109 ? 5.492 -18.834 1.985 1.00 36.59 109 ARG A N 1
ATOM 871 C CA . ARG A 1 109 ? 6.598 -19.755 2.314 1.00 36.59 109 ARG A CA 1
ATOM 872 C C . ARG A 1 109 ? 6.097 -21.201 2.266 1.00 36.59 109 ARG A C 1
ATOM 874 O O . ARG A 1 109 ? 5.794 -21.775 3.310 1.00 36.59 109 ARG A O 1
ATOM 881 N N . GLY A 1 110 ? 5.985 -21.747 1.059 1.00 31.88 110 GLY A N 1
ATOM 882 C CA . GLY A 1 110 ? 5.807 -23.177 0.793 1.00 31.88 110 GLY A CA 1
ATOM 883 C C . GLY A 1 110 ? 7.010 -23.711 0.044 1.00 31.88 110 GLY A C 1
ATOM 884 O O . GLY A 1 110 ? 7.347 -23.084 -0.982 1.00 31.88 110 GLY A O 1
#

Foldseek 3Di:
DDDDDDDPPPPPDPDDQFDFPAFFKKFWDQDVPPGIFMWTFTDTPPDALLPTDTGGPVVNPDPDCCVHVVVVVVQCVVVVHDPVPPDGMDGHPRNVVSPDDDHPPVVPPD